Protein AF-A0A357D4N0-F1 (afdb_monomer_lite)

pLDDT: mean 90.88, std 10.22, range [49.03, 97.44]

Foldseek 3Di:
DPDLQPPVLQVLCCVQPVDDDDDDDDDDLDDDPDCLPDQAAEAEPCPVHDPVSVVVNCVVCVVSVHYYDYSVCSVCVSVVNNCVVCVVVVVVVVVVVVVD

Radius of gyration: 14.76 Å; chains: 1; bounding box: 34×30×34 Å

Sequence (100 aa):
GDDIGTVKIPQLLREKTGKRLDFHHVAGGYFAEDLSQYKMVIHCGACMLNQREMEYRQIFAVENGVPMVNYGIILAYVHGILDRALQPFAKELKKTKEEI

Structure (mmCIF, N/CA/C/O backbone):
data_AF-A0A357D4N0-F1
#
_entry.id   AF-A0A357D4N0-F1
#
loop_
_atom_site.group_PDB
_atom_site.id
_atom_site.type_symbol
_atom_site.label_atom_id
_atom_site.label_alt_id
_atom_site.label_comp_id
_atom_site.label_asym_id
_atom_site.label_entity_id
_atom_site.label_seq_id
_atom_site.pdbx_PDB_ins_code
_atom_site.Cartn_x
_atom_site.Cartn_y
_atom_site.Cartn_z
_atom_site.occupancy
_atom_site.B_iso_or_equiv
_atom_site.auth_seq_id
_atom_site.auth_comp_id
_atom_site.auth_asym_id
_atom_site.auth_atom_id
_atom_site.pdbx_PDB_model_num
ATOM 1 N N . GLY A 1 1 ? 11.571 -15.847 -8.362 1.00 56.47 1 GLY A N 1
ATOM 2 C CA . GLY A 1 1 ? 12.258 -14.706 -7.735 1.00 56.47 1 GLY A CA 1
ATOM 3 C C . GLY A 1 1 ? 11.608 -14.448 -6.399 1.00 56.47 1 GLY A C 1
ATOM 4 O O . GLY A 1 1 ? 10.388 -14.529 -6.325 1.00 56.47 1 GLY A O 1
ATOM 5 N N . ASP A 1 2 ? 12.397 -14.195 -5.360 1.00 82.88 2 ASP A N 1
ATOM 6 C CA . ASP A 1 2 ? 11.884 -14.144 -3.984 1.00 82.88 2 ASP A CA 1
ATOM 7 C C . ASP A 1 2 ? 11.378 -12.770 -3.539 1.00 82.88 2 ASP A C 1
ATOM 9 O O . ASP A 1 2 ? 10.767 -12.672 -2.471 1.00 82.88 2 ASP A O 1
ATOM 13 N N . ASP A 1 3 ? 11.572 -11.735 -4.363 1.00 93.56 3 ASP A N 1
ATOM 14 C CA . ASP A 1 3 ? 11.193 -10.370 -4.020 1.00 93.56 3 ASP A CA 1
ATOM 15 C C . ASP A 1 3 ? 9.669 -10.198 -3.914 1.00 93.56 3 ASP A C 1
ATOM 17 O O . ASP A 1 3 ? 8.897 -10.485 -4.836 1.00 93.56 3 ASP A O 1
ATOM 21 N N . ILE A 1 4 ? 9.228 -9.725 -2.750 1.00 94.62 4 ILE A N 1
ATOM 22 C CA . ILE A 1 4 ? 7.804 -9.609 -2.430 1.00 94.62 4 ILE A CA 1
ATOM 23 C C . ILE A 1 4 ? 7.141 -8.524 -3.287 1.00 94.62 4 ILE A C 1
ATOM 25 O O . ILE A 1 4 ? 6.039 -8.742 -3.791 1.00 94.62 4 ILE A O 1
ATOM 29 N N . GLY A 1 5 ? 7.805 -7.377 -3.455 1.00 94.56 5 GLY A N 1
ATOM 30 C CA . GLY A 1 5 ? 7.223 -6.183 -4.070 1.00 94.56 5 GLY A CA 1
ATOM 31 C C . GLY A 1 5 ? 7.149 -6.237 -5.593 1.00 94.56 5 GLY A C 1
ATOM 32 O O . GLY A 1 5 ? 6.152 -5.817 -6.168 1.00 94.56 5 GLY A O 1
ATOM 33 N N . THR A 1 6 ? 8.177 -6.781 -6.237 1.00 95.38 6 THR A N 1
ATOM 34 C CA . THR A 1 6 ? 8.361 -6.753 -7.698 1.00 95.38 6 THR A CA 1
ATOM 35 C C . THR A 1 6 ? 8.006 -8.071 -8.383 1.00 95.38 6 THR A C 1
ATOM 37 O O . THR A 1 6 ? 7.765 -8.093 -9.591 1.00 95.38 6 THR A O 1
ATOM 40 N N . VAL A 1 7 ? 7.932 -9.178 -7.631 1.00 96.06 7 VAL A N 1
ATOM 41 C CA . VAL A 1 7 ? 7.621 -10.507 -8.182 1.00 96.06 7 VAL A CA 1
ATOM 42 C C . VAL A 1 7 ? 6.341 -11.076 -7.580 1.00 96.06 7 VAL A C 1
ATOM 44 O O . VAL A 1 7 ? 5.364 -11.268 -8.308 1.00 96.06 7 VAL A O 1
ATOM 47 N N . LYS A 1 8 ? 6.312 -11.326 -6.264 1.00 96.44 8 LYS A N 1
ATOM 48 C CA . LYS A 1 8 ? 5.208 -12.078 -5.636 1.00 96.44 8 LYS A CA 1
ATOM 49 C C . LYS A 1 8 ? 3.883 -11.322 -5.669 1.00 96.44 8 LYS A C 1
ATOM 51 O O . LYS A 1 8 ? 2.891 -11.875 -6.133 1.00 96.44 8 LYS A O 1
ATOM 56 N N . ILE A 1 9 ? 3.847 -10.067 -5.214 1.00 97.31 9 ILE A N 1
ATOM 57 C CA . ILE A 1 9 ? 2.615 -9.262 -5.220 1.00 97.31 9 ILE A CA 1
ATOM 58 C C . ILE A 1 9 ? 2.069 -9.078 -6.648 1.00 97.31 9 ILE A C 1
ATOM 60 O O . ILE A 1 9 ? 0.888 -9.371 -6.855 1.00 97.31 9 ILE A O 1
ATOM 64 N N . PRO A 1 10 ? 2.877 -8.683 -7.655 1.00 96.88 10 PRO A N 1
ATOM 65 C CA . PRO A 1 10 ? 2.404 -8.592 -9.034 1.00 96.88 10 PRO A CA 1
ATOM 66 C C . PRO A 1 10 ? 1.832 -9.904 -9.579 1.00 96.88 10 PRO A C 1
ATOM 68 O O . PRO A 1 10 ? 0.809 -9.889 -10.265 1.00 96.88 10 PRO A O 1
ATOM 71 N N . GLN A 1 11 ? 2.464 -11.042 -9.273 1.00 96.62 11 GLN A N 1
ATOM 72 C CA . GLN A 1 11 ? 1.962 -12.361 -9.659 1.00 96.62 11 GLN A CA 1
ATOM 73 C C . GLN A 1 11 ? 0.613 -12.667 -8.994 1.00 96.62 11 GLN A C 1
ATOM 75 O O . GLN A 1 11 ? -0.363 -12.924 -9.699 1.00 96.62 11 GLN A O 1
ATOM 80 N N . LEU A 1 12 ? 0.537 -12.569 -7.664 1.00 96.94 12 LEU A N 1
ATOM 81 C CA . LEU A 1 12 ? -0.671 -12.873 -6.892 1.00 96.94 12 LEU A CA 1
ATOM 82 C C . LEU A 1 12 ? -1.854 -11.991 -7.301 1.00 96.94 12 LEU A C 1
ATOM 84 O O . LEU A 1 12 ? -2.983 -12.467 -7.375 1.00 96.94 12 LEU A O 1
ATOM 88 N N . LEU A 1 13 ? -1.620 -10.711 -7.602 1.00 97.12 13 LEU A N 1
ATOM 89 C CA . LEU A 1 13 ? -2.677 -9.812 -8.068 1.00 97.12 13 LEU A CA 1
ATOM 90 C C . LEU A 1 13 ? -3.184 -10.181 -9.463 1.00 97.12 13 LEU A C 1
ATOM 92 O O . LEU A 1 13 ? -4.393 -10.134 -9.698 1.00 97.12 13 LEU A O 1
ATOM 96 N N . ARG A 1 14 ? -2.296 -10.573 -10.385 1.00 97.00 14 ARG A N 1
ATOM 97 C CA . ARG A 1 14 ? -2.710 -11.071 -11.706 1.00 97.00 14 ARG A CA 1
ATOM 98 C C . ARG A 1 14 ? -3.536 -12.349 -11.580 1.00 97.00 14 ARG A C 1
ATOM 100 O O . ARG A 1 14 ? -4.600 -12.429 -12.182 1.00 97.00 14 ARG A O 1
ATOM 107 N N . GLU A 1 15 ? -3.097 -13.294 -10.753 1.00 96.69 15 GLU A N 1
ATOM 108 C CA . GLU A 1 15 ? -3.816 -14.549 -10.492 1.00 96.69 15 GLU A CA 1
ATOM 109 C C . GLU A 1 15 ? -5.179 -14.302 -9.833 1.00 96.69 15 GLU A C 1
ATOM 111 O O . GLU A 1 15 ? -6.194 -14.824 -10.288 1.00 96.69 15 GLU A O 1
ATOM 116 N N . LYS A 1 16 ? -5.230 -13.450 -8.801 1.00 96.25 16 LYS A N 1
ATOM 117 C CA . LYS A 1 16 ? -6.462 -13.135 -8.065 1.00 96.25 16 LYS A CA 1
ATOM 118 C C . LYS A 1 16 ? -7.496 -12.409 -8.924 1.00 96.25 16 LYS A C 1
ATOM 120 O O . LYS A 1 16 ? -8.690 -12.634 -8.749 1.00 96.25 16 LYS A O 1
ATOM 125 N N . THR A 1 17 ? -7.057 -11.496 -9.793 1.00 95.56 17 THR A N 1
ATOM 126 C CA . THR A 1 17 ? -7.960 -10.624 -10.567 1.00 95.56 17 THR A CA 1
ATOM 127 C C . THR A 1 17 ? -8.250 -11.127 -11.978 1.00 95.56 17 THR A C 1
ATOM 129 O O . THR A 1 17 ? -9.214 -10.666 -12.586 1.00 95.56 17 THR A O 1
ATOM 132 N N . GLY A 1 18 ? -7.403 -11.999 -12.532 1.00 97.06 18 GLY A N 1
ATOM 133 C CA . GLY A 1 18 ? -7.443 -12.398 -13.941 1.00 97.06 18 GLY A CA 1
ATOM 134 C C . GLY A 1 18 ? -7.114 -11.266 -14.926 1.00 97.06 18 GLY A C 1
ATOM 135 O O . GLY A 1 18 ? -7.334 -11.419 -16.126 1.00 97.06 18 GLY A O 1
ATOM 136 N N . LYS A 1 19 ? -6.619 -10.114 -14.450 1.00 96.19 19 LYS A N 1
ATOM 1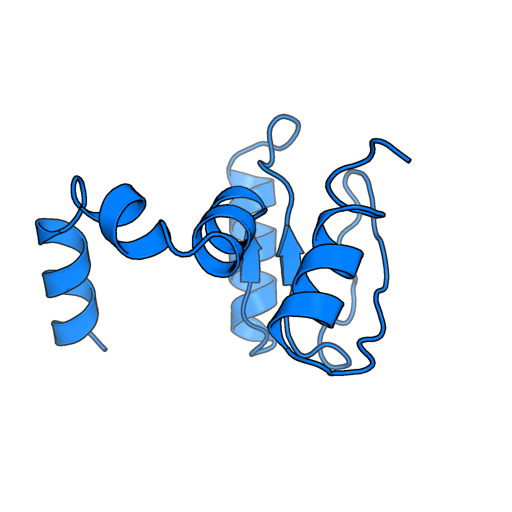37 C CA . LYS A 1 19 ? -6.351 -8.929 -15.279 1.00 96.19 19 LYS A CA 1
ATOM 138 C C . LYS A 1 19 ? -4.881 -8.825 -15.663 1.00 96.19 19 LYS A C 1
ATOM 140 O O . LYS A 1 19 ? -3.982 -9.161 -14.891 1.00 96.19 19 LYS A O 1
ATOM 145 N N . ARG A 1 20 ? -4.630 -8.240 -16.836 1.00 96.31 20 ARG A N 1
ATOM 146 C CA . ARG A 1 20 ? -3.300 -7.755 -17.213 1.00 96.31 20 ARG A CA 1
ATOM 147 C C . ARG A 1 20 ? -3.066 -6.396 -16.554 1.00 96.31 20 ARG A C 1
ATOM 149 O O . ARG A 1 20 ? -3.578 -5.386 -17.021 1.00 96.31 20 ARG A O 1
ATOM 156 N N . LEU A 1 21 ? -2.332 -6.406 -15.448 1.00 96.56 21 LEU A N 1
ATOM 157 C CA . LEU A 1 21 ? -1.950 -5.212 -14.698 1.00 96.56 21 LEU A CA 1
ATOM 158 C C . LEU A 1 21 ? -0.552 -4.751 -15.120 1.00 96.56 21 LEU A C 1
ATOM 160 O O . LEU A 1 21 ? 0.345 -5.588 -15.266 1.00 96.56 21 LEU A O 1
ATOM 164 N N . ASP A 1 22 ? -0.395 -3.441 -15.292 1.00 96.81 22 ASP A N 1
ATOM 165 C CA . ASP A 1 22 ? 0.894 -2.791 -15.515 1.00 96.81 22 ASP A CA 1
ATOM 166 C C . ASP A 1 22 ? 1.453 -2.283 -14.181 1.00 96.81 22 ASP A C 1
ATOM 168 O O . ASP A 1 22 ? 0.722 -1.689 -13.385 1.00 96.81 22 ASP A O 1
ATOM 172 N N . PHE A 1 23 ? 2.724 -2.573 -13.913 1.00 95.44 23 PHE A N 1
ATOM 173 C CA . PHE A 1 23 ? 3.367 -2.299 -12.630 1.00 95.44 23 PHE A CA 1
ATOM 174 C C . PHE A 1 23 ? 4.628 -1.475 -12.842 1.00 95.44 23 PHE A C 1
ATOM 176 O O . PHE A 1 23 ? 5.605 -1.949 -13.422 1.00 95.44 23 PHE A O 1
ATOM 183 N N . HIS A 1 24 ? 4.626 -0.262 -12.296 1.00 94.50 24 HIS A N 1
ATOM 184 C CA . HIS A 1 24 ? 5.811 0.579 -12.202 1.00 94.50 24 HIS A CA 1
ATOM 185 C C . HIS A 1 24 ? 6.386 0.476 -10.790 1.00 94.50 24 HIS A C 1
ATOM 187 O O . HIS A 1 24 ? 5.651 0.537 -9.804 1.00 94.50 24 HIS A O 1
ATOM 193 N N . HIS A 1 25 ? 7.704 0.310 -10.691 1.00 92.75 25 HIS A N 1
ATOM 194 C CA . HIS A 1 25 ? 8.390 0.123 -9.417 1.00 92.75 25 HIS A CA 1
ATOM 195 C C . HIS A 1 25 ? 9.293 1.317 -9.129 1.00 92.75 25 HIS A C 1
ATOM 197 O O . HIS A 1 25 ? 10.102 1.712 -9.965 1.00 92.75 25 HIS A O 1
ATOM 203 N N . VAL A 1 26 ? 9.168 1.859 -7.920 1.00 89.62 26 VAL A N 1
ATOM 204 C CA . VAL A 1 26 ? 10.017 2.928 -7.389 1.00 89.62 26 VAL A CA 1
ATOM 205 C C . VAL A 1 26 ? 10.614 2.467 -6.061 1.00 89.62 26 VAL A C 1
ATOM 207 O O . VAL A 1 26 ? 9.957 1.761 -5.294 1.00 89.62 26 VAL A O 1
ATOM 210 N N . ALA A 1 27 ? 11.867 2.833 -5.793 1.00 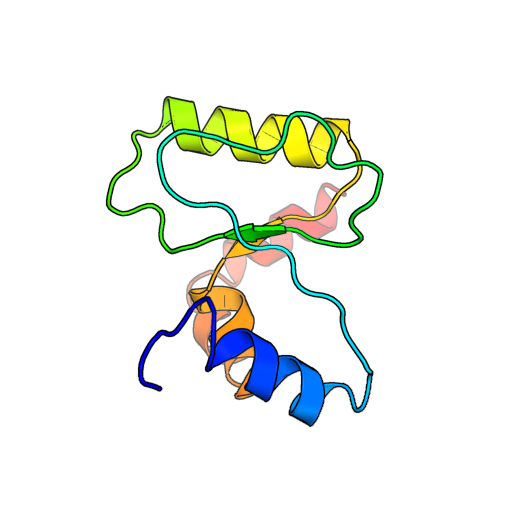85.31 27 ALA A N 1
ATOM 211 C CA . ALA A 1 27 ? 12.586 2.432 -4.586 1.00 85.31 27 ALA A CA 1
ATOM 212 C C . ALA A 1 27 ? 13.352 3.612 -3.973 1.00 85.31 27 ALA A C 1
ATOM 214 O O . ALA A 1 27 ? 13.787 4.524 -4.673 1.00 85.31 27 ALA A O 1
ATOM 215 N N . GLY A 1 28 ? 13.548 3.558 -2.653 1.00 78.75 28 GLY A N 1
ATOM 216 C CA . GLY A 1 28 ? 14.273 4.573 -1.888 1.00 78.75 28 GLY A CA 1
ATOM 217 C C . GLY A 1 28 ? 13.405 5.748 -1.425 1.00 78.75 28 GLY A C 1
ATOM 218 O O . GLY A 1 28 ? 12.189 5.628 -1.240 1.00 78.75 28 GLY A O 1
ATOM 219 N N . GLY A 1 29 ? 14.060 6.889 -1.194 1.00 69.06 29 GLY A N 1
ATOM 220 C CA . GLY A 1 29 ? 13.411 8.126 -0.747 1.00 69.06 29 GLY A CA 1
ATOM 221 C C . GLY A 1 29 ? 12.540 8.785 -1.819 1.00 69.06 29 GLY A C 1
ATOM 222 O O . GLY A 1 29 ? 11.637 9.543 -1.477 1.00 69.06 29 GLY A O 1
ATOM 223 N N . TYR A 1 30 ? 12.758 8.450 -3.095 1.00 72.94 30 TYR A N 1
ATOM 224 C CA . TYR A 1 30 ? 12.001 9.006 -4.210 1.00 72.94 30 TYR A CA 1
ATOM 225 C C . TYR A 1 30 ? 10.573 8.449 -4.242 1.00 72.94 30 TYR A C 1
ATOM 227 O O . TYR A 1 30 ? 10.358 7.234 -4.217 1.00 72.94 30 TYR A O 1
ATOM 235 N N . PHE A 1 31 ? 9.599 9.352 -4.293 1.00 80.31 31 PHE A N 1
ATOM 236 C CA . PHE A 1 31 ? 8.190 9.053 -4.517 1.00 80.31 31 PHE A CA 1
ATOM 237 C C . PHE A 1 31 ? 7.780 9.731 -5.824 1.00 80.31 31 PHE A C 1
ATOM 239 O O . PHE A 1 31 ? 8.279 10.814 -6.118 1.00 80.31 31 PHE A O 1
ATOM 246 N N . ALA A 1 32 ? 6.949 9.074 -6.635 1.00 76.75 32 ALA A N 1
ATOM 247 C CA . ALA A 1 32 ? 6.631 9.567 -7.973 1.00 76.75 32 ALA A CA 1
ATOM 248 C C . ALA A 1 32 ? 5.993 10.965 -7.910 1.00 76.75 32 ALA A C 1
ATOM 250 O O . ALA A 1 32 ? 5.044 11.166 -7.160 1.00 76.75 32 ALA A O 1
ATOM 251 N N . GLU A 1 33 ? 6.504 11.897 -8.717 1.00 77.00 33 GLU A N 1
ATOM 252 C CA . GLU A 1 33 ? 6.034 13.292 -8.764 1.00 77.00 33 GLU A CA 1
ATOM 253 C C . GLU A 1 33 ? 4.634 13.439 -9.372 1.00 77.00 33 GLU A C 1
ATOM 255 O O . GLU A 1 33 ? 3.946 14.415 -9.096 1.00 77.00 33 GLU A O 1
ATOM 260 N N . ASP A 1 34 ? 4.198 12.463 -10.172 1.00 87.38 34 ASP A N 1
ATOM 261 C CA . ASP A 1 34 ? 2.860 12.427 -10.755 1.00 87.38 34 ASP A CA 1
ATOM 262 C C . ASP A 1 34 ? 2.221 11.049 -10.560 1.00 87.38 34 ASP A C 1
ATOM 264 O O . ASP A 1 34 ? 2.643 10.046 -11.157 1.00 87.38 34 ASP A O 1
ATOM 268 N N . LEU A 1 35 ? 1.182 11.016 -9.720 1.00 92.56 35 LEU A N 1
ATOM 269 C CA . LEU A 1 35 ? 0.397 9.817 -9.460 1.00 92.56 35 LEU A CA 1
ATOM 270 C C . LEU A 1 35 ? -0.854 9.692 -10.334 1.00 92.56 35 LEU A C 1
ATOM 272 O O . LEU A 1 35 ? -1.443 8.612 -10.356 1.00 92.56 35 LEU A O 1
ATOM 276 N N . SER A 1 36 ? -1.247 10.733 -11.071 1.00 89.69 36 SER A N 1
ATOM 277 C CA . SER A 1 36 ? -2.528 10.801 -11.797 1.00 89.69 36 SER A CA 1
ATOM 278 C C . SER A 1 36 ? -2.711 9.687 -12.838 1.00 89.69 36 SER A C 1
ATOM 280 O O . SER A 1 36 ? -3.832 9.269 -13.141 1.00 89.69 36 SER A O 1
ATOM 282 N N . GLN A 1 37 ? -1.600 9.151 -13.346 1.00 92.19 37 GLN A N 1
ATOM 283 C CA . GLN A 1 37 ? -1.559 8.019 -14.272 1.00 92.19 37 GLN A CA 1
ATOM 284 C C . GLN A 1 37 ? -1.867 6.657 -13.618 1.00 92.19 37 GLN A C 1
ATOM 286 O O . GLN A 1 37 ? -2.198 5.698 -14.320 1.00 92.19 37 GLN A O 1
ATOM 291 N N . TYR A 1 38 ? -1.772 6.540 -12.290 1.00 95.56 38 TYR A N 1
ATOM 292 C CA . TYR A 1 38 ? -1.937 5.276 -11.572 1.00 95.56 38 TYR A CA 1
ATOM 293 C C . TYR A 1 38 ? -3.335 5.127 -10.973 1.00 95.56 38 TYR A C 1
ATOM 295 O O . TYR A 1 38 ? -3.998 6.083 -10.585 1.00 95.56 38 TYR A O 1
ATOM 303 N N . LYS A 1 39 ? -3.790 3.875 -10.858 1.00 96.06 39 LYS A N 1
ATOM 304 C CA . LYS A 1 39 ? -5.063 3.540 -10.196 1.00 96.06 39 LYS A CA 1
ATOM 305 C C . LYS A 1 39 ? -4.915 3.219 -8.712 1.00 96.06 39 LYS A C 1
ATOM 307 O O . LYS A 1 39 ? -5.916 3.208 -8.006 1.00 96.06 39 LYS A O 1
ATOM 312 N N . MET A 1 40 ? -3.703 2.900 -8.261 1.00 96.25 40 MET A N 1
ATOM 313 C CA . MET A 1 40 ? -3.404 2.532 -6.879 1.00 96.25 40 MET A CA 1
ATOM 314 C C . MET A 1 40 ? -1.894 2.559 -6.642 1.00 96.25 40 MET A C 1
ATOM 316 O O . MET A 1 40 ? -1.124 2.171 -7.520 1.00 96.25 40 MET A O 1
ATOM 320 N N . VAL A 1 41 ? -1.487 2.931 -5.431 1.00 96.31 41 VAL A N 1
ATOM 321 C CA . VAL A 1 41 ? -0.125 2.753 -4.919 1.00 96.31 41 VAL A CA 1
ATOM 322 C C . VAL A 1 41 ? -0.087 1.534 -3.997 1.00 96.31 41 VAL A C 1
ATOM 324 O O . VAL A 1 41 ? -0.899 1.418 -3.079 1.00 96.31 41 VAL A O 1
ATOM 327 N N . ILE A 1 42 ? 0.886 0.644 -4.204 1.00 96.50 42 ILE A N 1
ATOM 328 C CA . ILE A 1 42 ? 1.188 -0.464 -3.289 1.00 96.50 42 ILE A CA 1
ATOM 329 C C . ILE A 1 42 ? 2.545 -0.191 -2.643 1.00 96.50 42 ILE A C 1
ATOM 331 O O . ILE A 1 42 ? 3.585 -0.277 -3.290 1.00 96.50 42 ILE A O 1
ATOM 335 N N . HIS A 1 43 ? 2.535 0.142 -1.359 1.00 95.81 43 HIS A N 1
ATOM 336 C CA . HIS A 1 43 ? 3.715 0.550 -0.613 1.00 95.81 43 HIS A CA 1
ATOM 337 C C . HIS A 1 43 ? 4.285 -0.590 0.236 1.00 95.81 43 HIS A C 1
ATOM 339 O O . HIS A 1 43 ? 3.553 -1.429 0.767 1.00 95.81 43 HIS A O 1
ATOM 345 N N . CYS A 1 44 ? 5.604 -0.610 0.420 1.00 94.19 44 CYS A N 1
ATOM 346 C CA . CYS A 1 44 ? 6.236 -1.557 1.333 1.00 94.19 44 CYS A CA 1
ATOM 347 C C . CYS A 1 44 ? 5.862 -1.267 2.801 1.00 94.19 44 CYS A C 1
ATOM 349 O O . CYS A 1 44 ? 5.167 -0.299 3.115 1.00 94.19 44 CYS A O 1
ATOM 351 N N . GLY A 1 45 ? 6.367 -2.082 3.729 1.00 92.50 45 GLY A N 1
ATOM 352 C CA . GLY A 1 45 ? 6.167 -1.880 5.170 1.00 92.50 45 GLY A CA 1
ATOM 353 C C . GLY A 1 45 ? 6.859 -0.644 5.765 1.00 92.50 45 GLY A C 1
ATOM 354 O O . GLY A 1 45 ? 6.817 -0.479 6.975 1.00 92.50 45 GLY A O 1
ATOM 355 N N . ALA A 1 46 ? 7.509 0.191 4.945 1.00 93.06 46 ALA A N 1
ATOM 356 C CA . ALA A 1 46 ? 8.127 1.456 5.346 1.00 93.06 46 ALA A CA 1
ATOM 357 C C . ALA A 1 46 ? 9.189 1.358 6.457 1.00 93.06 46 ALA A C 1
ATOM 359 O O . ALA A 1 46 ? 9.476 2.347 7.118 1.00 93.06 46 ALA A O 1
ATOM 360 N N . CYS A 1 47 ? 9.823 0.194 6.639 1.00 91.75 47 CYS A N 1
ATOM 361 C CA . CYS A 1 47 ? 10.788 -0.045 7.720 1.00 91.75 47 CYS A CA 1
ATOM 362 C C . CYS A 1 47 ? 12.009 0.892 7.714 1.00 91.75 47 CYS A C 1
ATOM 364 O O . CYS A 1 47 ? 12.668 1.029 8.738 1.00 91.75 47 CYS A O 1
ATOM 366 N N . MET A 1 48 ? 12.304 1.520 6.572 1.00 92.00 48 MET A N 1
ATOM 367 C CA . MET A 1 48 ? 13.427 2.443 6.391 1.00 92.00 48 MET A CA 1
ATOM 368 C C . MET A 1 48 ? 13.005 3.921 6.328 1.00 92.00 48 MET A C 1
ATOM 370 O O . MET A 1 48 ? 13.864 4.766 6.101 1.00 92.00 48 MET A O 1
ATOM 374 N N . LEU A 1 49 ? 11.713 4.239 6.466 1.00 91.44 49 LEU A N 1
ATOM 375 C CA . LEU A 1 49 ? 11.200 5.612 6.396 1.00 91.44 49 LEU A CA 1
ATOM 376 C C . LEU A 1 49 ? 10.842 6.127 7.785 1.00 91.44 49 LEU A C 1
ATOM 378 O O . LEU A 1 49 ? 10.415 5.366 8.656 1.00 91.44 49 LEU A O 1
ATOM 382 N N . ASN A 1 50 ? 10.961 7.436 7.977 1.00 93.31 50 ASN A N 1
ATOM 383 C CA . ASN A 1 50 ? 10.428 8.086 9.166 1.00 93.31 50 ASN A CA 1
ATOM 384 C C . ASN A 1 50 ? 8.923 8.389 9.022 1.00 93.31 50 ASN A C 1
ATOM 386 O O . ASN A 1 50 ? 8.333 8.292 7.943 1.00 93.31 50 ASN A O 1
ATOM 390 N N . GLN A 1 51 ? 8.296 8.781 10.134 1.00 94.31 51 GLN A N 1
ATOM 391 C CA . GLN A 1 51 ? 6.865 9.088 10.181 1.00 94.31 51 GLN A CA 1
ATOM 392 C C . GLN A 1 51 ? 6.467 10.203 9.202 1.00 94.31 51 GLN A C 1
ATOM 394 O O . GLN A 1 51 ? 5.493 10.052 8.471 1.00 94.31 51 GLN A O 1
ATOM 399 N N . ARG A 1 52 ? 7.247 11.288 9.135 1.00 93.56 52 ARG A N 1
ATOM 400 C CA . ARG A 1 52 ? 6.959 12.442 8.273 1.00 93.56 52 ARG A CA 1
ATOM 401 C C . ARG A 1 52 ? 6.997 12.074 6.790 1.00 93.56 52 ARG A C 1
ATOM 403 O O . ARG A 1 52 ? 6.161 12.539 6.023 1.00 93.56 52 ARG A O 1
ATOM 410 N N . GLU A 1 53 ? 7.946 11.237 6.381 1.00 93.19 53 GLU A N 1
ATOM 411 C CA . GLU A 1 53 ? 8.034 10.733 5.006 1.00 93.19 53 GLU A CA 1
ATOM 412 C C . GLU A 1 53 ? 6.820 9.869 4.649 1.00 93.19 53 GLU A C 1
ATOM 414 O O . GLU A 1 53 ? 6.266 10.001 3.558 1.00 93.19 53 GLU A O 1
ATOM 419 N N . MET A 1 54 ? 6.374 9.009 5.569 1.00 93.62 54 MET A N 1
ATOM 420 C CA . MET A 1 54 ? 5.183 8.182 5.362 1.00 93.62 54 MET A CA 1
ATOM 421 C C . MET A 1 54 ? 3.886 8.985 5.330 1.00 93.62 54 MET A C 1
ATOM 423 O O . MET A 1 54 ? 3.009 8.695 4.515 1.00 93.62 54 MET A O 1
ATOM 427 N N . GLU A 1 55 ? 3.741 9.979 6.201 1.00 94.12 55 GLU A N 1
ATOM 428 C CA . GLU A 1 55 ? 2.592 10.889 6.207 1.00 94.12 55 GLU A CA 1
ATOM 429 C C . GLU A 1 55 ? 2.534 11.703 4.915 1.00 94.12 55 GLU A C 1
ATOM 431 O O . GLU A 1 55 ? 1.485 11.741 4.275 1.00 94.12 55 GLU A O 1
ATOM 436 N N . TYR A 1 56 ? 3.667 12.257 4.470 1.00 93.69 56 TYR A N 1
ATOM 437 C CA . TYR A 1 56 ? 3.754 12.965 3.193 1.00 93.69 56 TYR A CA 1
ATOM 438 C C . TYR A 1 56 ? 3.267 12.099 2.024 1.00 93.69 56 TYR A C 1
ATOM 440 O O . TYR A 1 56 ? 2.428 12.541 1.245 1.00 93.69 56 TYR A O 1
ATOM 448 N N . ARG A 1 57 ? 3.736 10.847 1.923 1.00 93.62 57 ARG A N 1
ATOM 449 C CA . ARG A 1 57 ? 3.324 9.930 0.843 1.00 93.62 57 ARG A CA 1
ATOM 450 C C . ARG A 1 57 ? 1.823 9.631 0.872 1.00 93.62 57 ARG A C 1
ATOM 452 O O . ARG A 1 57 ? 1.200 9.580 -0.186 1.00 93.62 57 ARG A O 1
ATOM 459 N N . GLN A 1 58 ? 1.248 9.445 2.061 1.00 94.19 58 GLN A N 1
ATOM 460 C CA . GLN A 1 58 ? -0.188 9.198 2.226 1.00 94.19 58 GLN A CA 1
ATOM 461 C C . GLN A 1 58 ? -1.023 10.419 1.834 1.00 94.19 58 GLN A C 1
ATOM 463 O O . GLN A 1 58 ? -1.958 10.277 1.050 1.00 94.19 58 GLN A O 1
ATOM 468 N N . ILE A 1 59 ? -0.661 11.609 2.328 1.00 94.38 59 ILE A N 1
ATOM 469 C CA . ILE A 1 59 ? -1.340 12.868 1.987 1.00 94.38 59 ILE A CA 1
ATOM 470 C C . ILE A 1 59 ? -1.259 13.107 0.480 1.00 94.38 59 ILE A C 1
ATOM 472 O O . ILE A 1 59 ? -2.286 13.309 -0.156 1.00 94.38 59 ILE A O 1
ATOM 476 N N . PHE A 1 60 ? -0.068 12.977 -0.108 1.00 93.81 60 PHE A N 1
ATOM 477 C CA . PHE A 1 60 ? 0.133 13.175 -1.540 1.00 93.81 60 PHE A CA 1
ATOM 478 C C . PHE A 1 60 ? -0.718 12.223 -2.392 1.00 93.81 60 PHE A C 1
ATOM 480 O O . PHE A 1 60 ? -1.311 12.639 -3.387 1.00 93.81 60 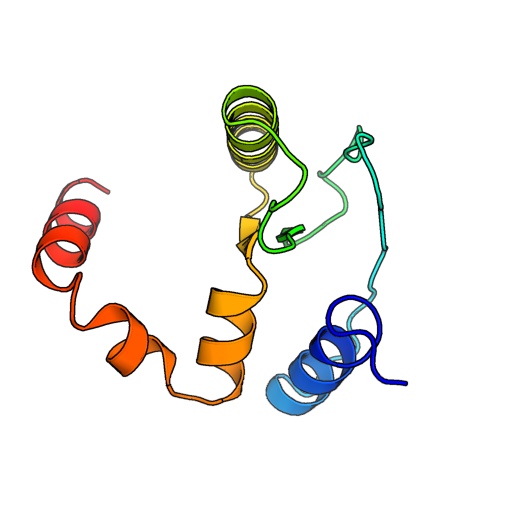PHE A O 1
ATOM 487 N N . ALA A 1 61 ? -0.826 10.949 -2.001 1.00 94.88 61 ALA A N 1
ATOM 488 C CA . ALA A 1 61 ? -1.685 9.989 -2.691 1.00 94.88 61 ALA A CA 1
ATOM 489 C C . ALA A 1 61 ? -3.174 10.376 -2.592 1.00 94.88 61 ALA A C 1
ATOM 491 O O . ALA A 1 61 ? -3.877 10.357 -3.604 1.00 94.88 61 ALA A O 1
ATOM 492 N N . VAL A 1 62 ? -3.633 10.791 -1.405 1.00 93.81 62 VAL A N 1
ATOM 493 C CA . VAL A 1 62 ? -5.012 11.255 -1.169 1.00 93.81 62 VAL A CA 1
ATOM 494 C C . VAL A 1 62 ? -5.331 12.511 -1.982 1.00 93.81 62 VAL A C 1
ATOM 496 O O . VAL A 1 62 ? -6.368 12.549 -2.640 1.00 93.81 62 VAL A O 1
ATOM 499 N N . GLU A 1 63 ? -4.441 13.505 -1.998 1.00 94.00 63 GLU A N 1
ATOM 500 C CA . GLU A 1 63 ? -4.610 14.752 -2.761 1.00 94.00 63 GLU A CA 1
ATOM 501 C C . GLU A 1 63 ? -4.690 14.508 -4.274 1.00 94.00 63 GLU A C 1
ATOM 503 O O . GLU A 1 63 ? -5.422 15.202 -4.976 1.00 94.00 63 GLU A O 1
ATOM 508 N N . ASN A 1 64 ? -4.000 13.480 -4.775 1.00 94.25 64 ASN A N 1
ATOM 509 C CA . ASN A 1 64 ? -4.087 13.048 -6.172 1.00 94.25 64 ASN A CA 1
ATOM 510 C C . ASN A 1 64 ? -5.270 12.100 -6.447 1.00 94.25 64 ASN A C 1
ATOM 512 O O . ASN A 1 64 ? -5.444 11.643 -7.577 1.00 94.25 64 ASN A O 1
ATOM 516 N N . GLY A 1 65 ? -6.078 11.768 -5.435 1.00 94.56 65 GLY A N 1
ATOM 517 C CA . GLY A 1 65 ? -7.207 10.845 -5.567 1.00 94.56 65 GLY A CA 1
ATOM 518 C C . GLY A 1 65 ? -6.796 9.398 -5.862 1.00 94.56 65 GLY A C 1
ATOM 519 O O . GLY A 1 65 ? -7.592 8.633 -6.411 1.00 94.56 65 GLY A O 1
ATOM 520 N N . VAL A 1 66 ? -5.565 9.008 -5.519 1.00 96.69 66 VAL A N 1
ATOM 521 C CA . VAL A 1 66 ? -5.026 7.668 -5.776 1.00 96.69 66 VAL A CA 1
ATOM 522 C C . VAL A 1 66 ? -4.977 6.876 -4.468 1.00 96.69 66 VAL A C 1
ATOM 524 O O . VAL A 1 66 ? -4.249 7.247 -3.548 1.00 96.69 66 VAL A O 1
ATOM 527 N N . PRO A 1 67 ? -5.708 5.753 -4.351 1.00 96.25 67 PRO A N 1
ATOM 528 C CA . PRO A 1 67 ? -5.691 4.951 -3.137 1.00 96.25 67 PRO A CA 1
ATOM 529 C C . PRO A 1 67 ? -4.310 4.333 -2.907 1.00 96.25 67 PRO A C 1
ATOM 531 O O . PRO A 1 67 ? -3.670 3.831 -3.834 1.00 96.25 67 PRO A O 1
ATOM 534 N N . MET A 1 68 ? -3.881 4.311 -1.649 1.00 95.69 68 MET A N 1
ATOM 535 C CA . MET A 1 68 ? -2.613 3.727 -1.225 1.00 95.69 68 MET A CA 1
ATOM 536 C C . MET A 1 68 ? -2.865 2.589 -0.235 1.00 95.69 68 MET A C 1
ATOM 538 O O . MET A 1 68 ? -3.598 2.741 0.739 1.00 95.69 68 MET A O 1
ATOM 542 N N . VAL A 1 69 ? -2.241 1.442 -0.478 1.00 96.62 69 VAL A N 1
ATOM 543 C CA . VAL A 1 69 ? -2.288 0.254 0.388 1.00 96.62 69 VAL A CA 1
ATOM 544 C C . VAL A 1 69 ? -0.876 -0.256 0.632 1.00 96.62 69 VAL A C 1
ATOM 546 O O . VAL A 1 69 ? 0.042 0.075 -0.115 1.00 96.62 69 VAL A O 1
ATOM 549 N N . ASN A 1 70 ? -0.678 -1.078 1.662 1.00 96.06 70 ASN A N 1
ATOM 550 C CA . ASN A 1 70 ? 0.628 -1.676 1.938 1.00 96.06 70 ASN A CA 1
ATOM 551 C C . ASN A 1 70 ? 0.686 -3.175 1.601 1.00 96.06 70 ASN A C 1
ATOM 553 O O . ASN A 1 70 ? -0.343 -3.829 1.406 1.00 96.06 70 ASN A O 1
ATOM 557 N N . TYR A 1 71 ? 1.903 -3.725 1.567 1.00 96.94 71 TYR A N 1
ATOM 558 C CA . TYR A 1 71 ? 2.147 -5.143 1.269 1.00 96.94 71 TYR A CA 1
ATOM 559 C C . TYR A 1 71 ? 1.361 -6.083 2.186 1.00 96.94 71 TYR A C 1
ATOM 561 O O . TYR A 1 71 ? 0.789 -7.053 1.703 1.00 96.94 71 TYR A O 1
ATOM 569 N N . GLY A 1 72 ? 1.296 -5.794 3.488 1.00 96.50 72 GLY A N 1
ATOM 570 C CA . GLY A 1 72 ? 0.586 -6.633 4.454 1.00 96.50 72 GLY A CA 1
ATOM 571 C C . GLY A 1 72 ? -0.908 -6.735 4.151 1.00 96.50 72 GLY A C 1
ATOM 572 O O . GLY A 1 72 ? -1.449 -7.838 4.102 1.00 96.50 72 GLY A O 1
ATOM 573 N N . ILE A 1 73 ? -1.559 -5.601 3.873 1.00 96.38 73 ILE A N 1
ATOM 574 C CA . ILE A 1 73 ? -2.985 -5.549 3.516 1.00 96.38 73 ILE A CA 1
ATOM 575 C C . ILE A 1 73 ? -3.248 -6.287 2.201 1.00 96.38 73 ILE A C 1
ATOM 577 O O . ILE A 1 73 ? -4.178 -7.090 2.127 1.00 96.38 73 ILE A O 1
ATOM 581 N N . ILE A 1 74 ? -2.410 -6.074 1.181 1.00 97.12 74 ILE A N 1
ATOM 582 C CA . ILE A 1 74 ? -2.558 -6.754 -0.112 1.00 97.12 74 ILE A CA 1
ATOM 583 C C . ILE A 1 74 ? -2.367 -8.263 0.024 1.00 97.12 74 ILE A C 1
ATOM 585 O O . ILE A 1 74 ? -3.187 -9.019 -0.493 1.00 97.12 74 ILE A O 1
ATOM 589 N N . LEU A 1 75 ? -1.342 -8.714 0.750 1.00 97.19 75 LEU A N 1
ATOM 590 C CA . LEU A 1 75 ? -1.100 -10.138 0.989 1.00 97.19 75 LEU A CA 1
ATOM 591 C C . LEU A 1 75 ? -2.264 -10.777 1.758 1.00 97.19 75 LEU A C 1
ATOM 593 O O . LEU A 1 75 ? -2.766 -11.829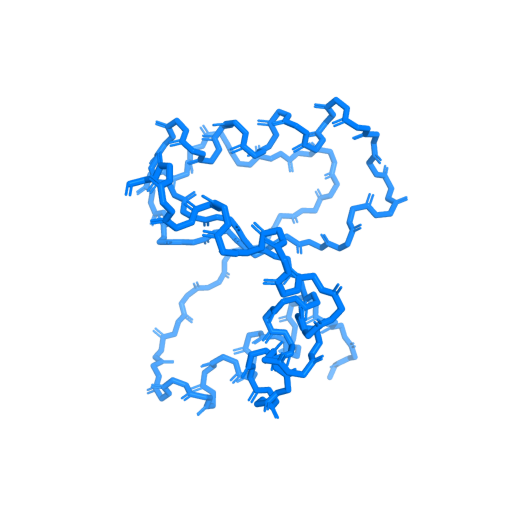 1.362 1.00 97.19 75 LEU A O 1
ATOM 597 N N . ALA A 1 76 ? -2.754 -10.121 2.810 1.00 97.44 76 ALA A N 1
ATOM 598 C CA . ALA A 1 76 ? -3.904 -10.610 3.562 1.00 97.44 76 ALA A CA 1
ATOM 599 C C . ALA A 1 76 ? -5.171 -10.692 2.691 1.00 97.44 76 ALA A C 1
ATOM 601 O O . ALA A 1 76 ? -5.927 -11.661 2.788 1.00 97.44 76 ALA A O 1
ATOM 602 N N . TYR A 1 77 ? -5.380 -9.715 1.803 1.00 96.69 77 TYR A N 1
ATOM 603 C CA . TYR A 1 77 ? -6.493 -9.701 0.855 1.00 96.69 77 TYR A CA 1
ATOM 604 C C . TYR A 1 77 ? -6.413 -10.850 -0.160 1.00 96.69 77 TYR A C 1
ATOM 606 O O . TYR A 1 77 ? -7.376 -11.606 -0.316 1.00 96.69 77 TYR A O 1
ATOM 614 N N . VAL A 1 78 ? -5.271 -11.029 -0.835 1.00 96.25 78 VAL A N 1
ATOM 615 C CA . VAL A 1 78 ? -5.138 -12.072 -1.870 1.00 96.25 78 VAL A CA 1
ATOM 616 C C . VAL A 1 78 ? -5.266 -13.476 -1.275 1.00 96.25 78 VAL A C 1
ATOM 618 O O . VAL A 1 78 ? -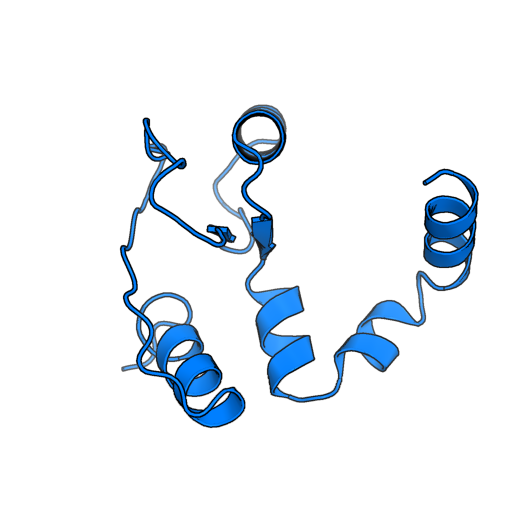5.927 -14.321 -1.884 1.00 96.25 78 VAL A O 1
ATOM 621 N N . HIS A 1 79 ? -4.752 -13.691 -0.058 1.00 96.38 79 HIS A N 1
ATOM 622 C CA . HIS A 1 79 ? -4.863 -14.956 0.678 1.00 96.38 79 HIS A CA 1
ATOM 623 C C . HIS A 1 79 ? -6.211 -15.167 1.388 1.00 96.38 79 HIS A C 1
ATOM 625 O O . HIS A 1 79 ? -6.436 -16.241 1.939 1.00 96.38 79 HIS A O 1
ATOM 631 N N . GLY A 1 80 ? -7.119 -14.184 1.379 1.00 95.88 80 GLY A N 1
ATOM 632 C CA . GLY A 1 80 ? -8.449 -14.321 1.986 1.00 95.88 80 GLY A CA 1
ATOM 633 C C . GLY A 1 80 ? -8.454 -14.313 3.518 1.00 95.88 80 GLY A C 1
ATOM 634 O O . GLY A 1 80 ? -9.365 -14.862 4.128 1.00 95.88 80 GLY A O 1
ATOM 635 N N . ILE A 1 81 ? -7.447 -13.700 4.147 1.00 97.38 81 ILE A N 1
ATOM 636 C CA . ILE A 1 81 ? -7.313 -13.607 5.612 1.00 97.38 81 ILE A CA 1
ATOM 637 C C . ILE A 1 81 ? -7.437 -12.171 6.140 1.00 97.38 81 ILE A C 1
ATOM 639 O O . ILE A 1 81 ? -7.209 -11.941 7.326 1.00 97.38 81 ILE A O 1
ATOM 643 N N . LEU A 1 82 ? -7.784 -11.205 5.282 1.00 96.06 82 LEU A N 1
ATOM 644 C CA . LEU A 1 82 ? -7.866 -9.790 5.653 1.00 96.06 82 LEU A CA 1
ATOM 645 C C . LEU A 1 82 ? -8.843 -9.544 6.810 1.00 96.06 82 LEU A C 1
ATOM 647 O O . LEU A 1 82 ? -8.458 -8.911 7.787 1.00 96.06 82 LEU A O 1
ATOM 651 N N . ASP A 1 83 ? -10.053 -10.106 6.756 1.00 94.62 83 ASP A N 1
ATOM 652 C CA . ASP A 1 83 ? -11.056 -9.925 7.817 1.00 94.62 83 ASP A CA 1
ATOM 653 C C . ASP A 1 83 ? -10.551 -10.435 9.173 1.00 94.62 83 ASP A C 1
ATOM 655 O O . ASP A 1 83 ? -10.709 -9.775 10.201 1.00 94.62 83 ASP A O 1
ATOM 659 N N . ARG A 1 84 ? -9.863 -11.584 9.172 1.00 96.25 84 ARG A N 1
ATOM 660 C CA . ARG A 1 84 ? -9.226 -12.139 10.372 1.00 96.25 84 ARG A CA 1
ATOM 661 C C . ARG A 1 84 ? -8.096 -11.242 10.875 1.00 96.25 84 ARG A C 1
ATOM 663 O O . ARG A 1 84 ? -7.985 -11.033 12.079 1.00 96.25 84 ARG A O 1
ATOM 670 N N . ALA A 1 85 ? -7.255 -10.729 9.980 1.00 95.88 85 ALA A N 1
ATOM 671 C CA . ALA A 1 85 ? -6.148 -9.843 10.341 1.00 95.88 85 ALA A CA 1
ATOM 672 C C . ALA A 1 85 ? -6.640 -8.511 10.933 1.00 95.88 85 ALA A C 1
ATOM 674 O O . ALA A 1 85 ? -5.989 -7.944 11.806 1.00 95.88 85 ALA A O 1
ATOM 675 N N . LEU A 1 86 ? -7.806 -8.042 10.485 1.00 95.19 86 LEU A N 1
ATOM 676 C CA . LEU A 1 86 ? -8.451 -6.818 10.950 1.00 95.19 86 LEU A CA 1
ATOM 677 C C . LEU A 1 86 ? -9.311 -7.008 12.208 1.00 95.19 86 LEU A C 1
ATOM 679 O O . LEU A 1 86 ? -9.660 -6.022 12.853 1.00 95.19 86 LEU A O 1
ATOM 683 N N . GLN A 1 87 ? -9.626 -8.247 12.595 1.00 96.12 87 GLN A N 1
ATOM 684 C CA . GLN A 1 87 ? -10.470 -8.554 13.753 1.00 96.12 87 GLN A CA 1
ATOM 685 C C . GLN A 1 87 ? -10.040 -7.855 15.062 1.00 96.12 87 GLN A C 1
ATOM 687 O O . GLN A 1 87 ? -10.928 -7.378 15.775 1.00 96.12 87 GLN A O 1
ATOM 692 N N . PRO A 1 88 ? -8.739 -7.729 15.403 1.00 95.56 88 PRO A N 1
ATOM 693 C CA . PRO A 1 88 ? -8.319 -7.002 16.604 1.00 95.56 88 PRO A CA 1
ATOM 694 C C . PRO A 1 88 ? -8.707 -5.515 16.600 1.00 95.56 88 PRO A C 1
ATOM 696 O O . PRO A 1 88 ? -8.859 -4.933 17.667 1.00 95.56 88 PRO A O 1
ATOM 699 N N . PHE A 1 89 ? -8.911 -4.931 15.416 1.00 94.56 89 PHE A N 1
ATOM 700 C CA . PHE A 1 89 ? -9.242 -3.520 15.190 1.00 94.56 89 PHE A CA 1
ATOM 701 C C . PHE A 1 89 ? -10.736 -3.303 14.885 1.00 94.56 89 PHE A C 1
ATOM 703 O O . PHE A 1 89 ? -11.148 -2.278 14.337 1.00 94.56 89 PHE A O 1
ATOM 710 N N . ALA A 1 90 ? -11.585 -4.293 15.184 1.00 90.94 90 ALA A N 1
ATOM 711 C CA . ALA A 1 90 ? -12.996 -4.267 14.804 1.00 90.94 90 ALA A CA 1
ATOM 712 C C . ALA A 1 90 ? -13.791 -3.103 15.427 1.00 90.94 90 ALA A C 1
ATOM 714 O O . ALA A 1 90 ? -14.844 -2.744 14.901 1.00 90.94 90 ALA A O 1
ATOM 715 N N . LYS A 1 91 ? -13.335 -2.523 16.547 1.00 91.19 91 LYS A N 1
ATOM 716 C CA . LYS A 1 91 ? -14.000 -1.369 17.178 1.00 91.19 91 LYS A CA 1
ATOM 717 C C . LYS A 1 91 ? -13.691 -0.077 16.426 1.00 91.19 91 LYS A C 1
ATOM 719 O O . LYS A 1 91 ? -14.590 0.722 16.189 1.00 91.19 91 LYS A O 1
ATOM 724 N N . GLU A 1 92 ? -12.439 0.100 16.040 1.00 92.06 92 GLU A N 1
ATOM 725 C CA . GLU A 1 92 ? -11.914 1.249 15.312 1.00 92.06 92 GLU A CA 1
ATOM 726 C C . GLU A 1 92 ? -12.528 1.315 13.910 1.00 92.06 92 GLU A C 1
ATOM 728 O O . GLU A 1 92 ? -13.022 2.360 13.500 1.00 92.06 92 GLU A O 1
ATOM 733 N N . LEU A 1 93 ? -12.620 0.169 13.228 1.00 86.50 93 LEU A N 1
ATOM 734 C CA . LEU A 1 93 ? -13.203 0.071 11.886 1.00 86.50 93 LEU A CA 1
ATOM 735 C C . LEU A 1 93 ? -14.693 0.437 11.819 1.00 86.50 93 LEU A C 1
ATOM 737 O O . LEU A 1 93 ? -15.172 0.826 10.754 1.00 86.50 93 LEU A O 1
ATOM 741 N N . LYS A 1 94 ? -15.443 0.293 12.920 1.00 80.25 94 LYS A N 1
ATOM 742 C CA . LYS A 1 94 ? -16.855 0.709 12.977 1.00 80.25 94 LYS A CA 1
ATOM 743 C C . LYS A 1 94 ? -16.990 2.229 13.002 1.00 80.25 94 LYS A C 1
ATOM 745 O O . LYS A 1 94 ? -17.799 2.752 12.251 1.00 80.25 94 LYS A O 1
ATOM 750 N N . LYS A 1 95 ? -16.141 2.917 13.775 1.00 70.81 95 LYS A N 1
ATOM 751 C CA . LYS A 1 95 ? -16.145 4.386 13.876 1.00 70.81 95 LYS A CA 1
ATOM 752 C 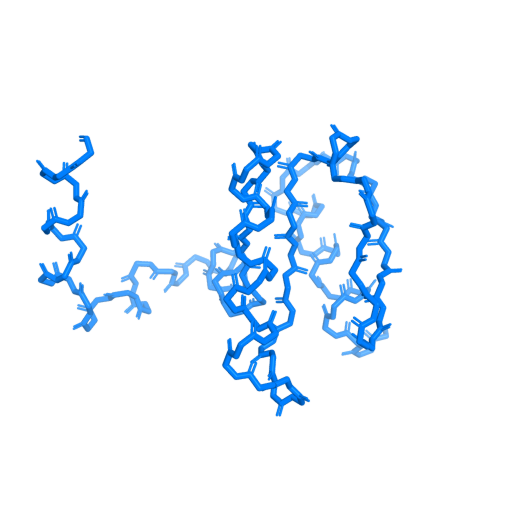C . LYS A 1 95 ? -15.876 5.049 12.526 1.00 70.81 95 LYS A C 1
ATOM 754 O O . LYS A 1 95 ? -16.625 5.916 12.105 1.00 70.81 95 LYS A O 1
ATOM 759 N N . THR A 1 96 ? -14.880 4.561 11.785 1.00 71.94 96 THR A N 1
ATOM 760 C CA . THR A 1 96 ? -14.507 5.139 10.482 1.00 71.94 96 THR A CA 1
ATOM 761 C C . THR A 1 96 ? -15.613 5.037 9.424 1.00 71.94 96 THR A C 1
ATOM 763 O O . THR A 1 96 ? -15.673 5.870 8.533 1.00 71.94 96 THR A O 1
ATOM 766 N N . LYS A 1 97 ? -16.503 4.036 9.498 1.00 63.53 97 LYS A N 1
ATOM 767 C CA . LYS A 1 97 ? -17.640 3.903 8.564 1.00 63.53 97 LYS A CA 1
ATOM 768 C C . LYS A 1 97 ? -18.821 4.815 8.898 1.00 63.53 97 LYS A C 1
ATOM 770 O O . LYS A 1 97 ? -19.702 4.965 8.064 1.00 63.53 97 LYS A O 1
ATOM 775 N N . GLU A 1 98 ? -18.865 5.349 10.112 1.00 60.22 98 GLU A N 1
ATOM 776 C CA . GLU A 1 98 ? -19.901 6.279 10.574 1.00 60.22 98 GLU A CA 1
ATOM 777 C C . GLU A 1 98 ? -19.482 7.745 10.344 1.00 60.22 98 GLU A C 1
ATOM 779 O O . GLU A 1 98 ? -20.326 8.636 10.358 1.00 60.22 98 GLU A O 1
ATOM 784 N N . GLU A 1 99 ? -18.186 7.983 10.114 1.00 49.69 99 GLU A N 1
ATOM 785 C CA . GLU A 1 99 ? -17.562 9.298 9.910 1.00 49.69 99 GLU A CA 1
ATOM 786 C C . GLU A 1 99 ? -17.300 9.641 8.425 1.00 49.69 99 GLU A C 1
ATOM 788 O O . GLU A 1 99 ? -16.851 10.751 8.135 1.00 49.69 99 GLU A O 1
ATOM 793 N N . ILE A 1 100 ? -17.577 8.712 7.495 1.00 49.03 100 ILE A N 1
ATOM 794 C CA . ILE A 1 100 ? -17.481 8.888 6.030 1.00 49.03 100 ILE A CA 1
ATOM 795 C C . ILE A 1 100 ? -18.877 8.878 5.410 1.00 49.03 100 ILE A C 1
ATOM 797 O O . ILE A 1 100 ? -19.648 7.945 5.729 1.00 49.03 100 ILE A O 1
#

Secondary structure (DSSP, 8-state):
---IIIIIHHHHHHHHH----------TT---S--TT-S-EEE---TTS-HHHHHHHHHHHHHTT--EEEHHHHHHHHTT-HHHHHGGGHHHHHHHHH--